Protein AF-A0A7J3X514-F1 (afdb_monomer)

Sequence (79 aa):
MVLDPKIASELGLFETPFEVELTLADRGKVKSKLYLAEVEVEGRKGPALVAVLDVPIPLLGIHALETLGLKPNPLTGRL

Radius of gyration: 13.1 Å; Cα contacts (8 Å, |Δi|>4): 135; chains: 1; bounding box: 28×28×37 Å

Structure (mmCIF, N/CA/C/O backbone):
data_AF-A0A7J3X514-F1
#
_entry.id   AF-A0A7J3X514-F1
#
loop_
_atom_site.group_PDB
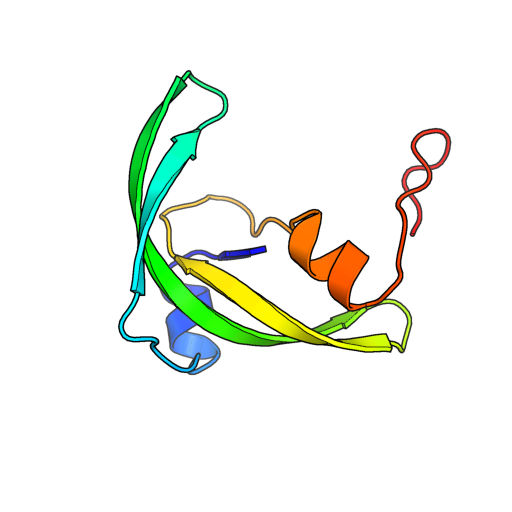_atom_site.id
_atom_site.type_symbol
_atom_site.label_atom_id
_atom_site.label_alt_id
_atom_site.label_comp_id
_atom_site.label_asym_id
_atom_site.label_entity_id
_atom_site.label_seq_id
_atom_site.pdbx_PDB_ins_code
_atom_site.Cartn_x
_atom_site.Cartn_y
_atom_site.C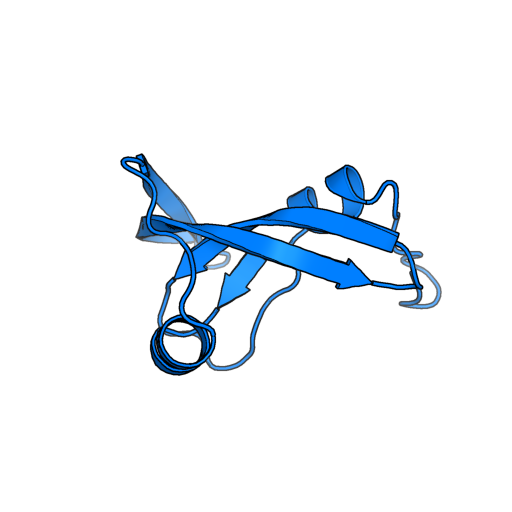artn_z
_atom_site.occupancy
_atom_site.B_iso_or_equiv
_atom_site.auth_seq_id
_atom_site.auth_comp_id
_atom_site.auth_asym_id
_atom_site.auth_atom_id
_atom_site.pdbx_PDB_model_num
ATOM 1 N N . MET A 1 1 ? 0.112 0.858 -0.753 1.00 95.06 1 MET A N 1
ATOM 2 C CA . MET A 1 1 ? -0.725 1.666 -1.671 1.00 95.06 1 MET A CA 1
ATOM 3 C C . MET A 1 1 ? -0.972 3.017 -1.013 1.00 95.06 1 MET A C 1
ATOM 5 O O . MET A 1 1 ? -0.886 3.073 0.209 1.00 95.06 1 MET A O 1
ATOM 9 N N . VAL A 1 2 ? -1.222 4.082 -1.775 1.00 97.00 2 VAL A N 1
ATOM 10 C CA . VAL A 1 2 ? -1.601 5.394 -1.219 1.00 97.00 2 VAL A CA 1
ATOM 11 C C . VAL A 1 2 ? -2.923 5.821 -1.835 1.00 97.00 2 VAL A C 1
ATOM 13 O O . VAL A 1 2 ? -3.028 5.833 -3.061 1.00 97.00 2 VAL A O 1
ATOM 16 N N . LEU A 1 3 ? -3.912 6.132 -1.000 1.00 96.94 3 LEU A N 1
ATOM 17 C CA . LEU A 1 3 ? -5.234 6.603 -1.419 1.00 96.94 3 LEU A CA 1
ATOM 18 C C . LEU A 1 3 ? -5.556 7.930 -0.735 1.00 96.94 3 LEU A C 1
ATOM 20 O O . LEU A 1 3 ? -5.085 8.184 0.376 1.00 96.94 3 LEU A O 1
ATOM 24 N N . ASP A 1 4 ? -6.386 8.746 -1.381 1.00 96.25 4 ASP A N 1
ATOM 25 C CA . ASP A 1 4 ? -6.920 9.941 -0.743 1.00 96.25 4 ASP A CA 1
ATOM 26 C C . ASP A 1 4 ? -7.988 9.586 0.312 1.00 96.25 4 ASP A C 1
ATOM 28 O O . ASP A 1 4 ? -8.621 8.522 0.237 1.00 96.25 4 ASP A O 1
ATOM 32 N N . PRO A 1 5 ? -8.211 10.460 1.312 1.00 95.50 5 PRO A N 1
ATOM 33 C CA . PRO A 1 5 ? -9.165 10.197 2.386 1.00 95.50 5 PRO A CA 1
ATOM 34 C C . PRO A 1 5 ? -10.599 9.956 1.912 1.00 95.50 5 PRO A C 1
ATOM 36 O O . PRO A 1 5 ? -11.329 9.203 2.558 1.00 95.50 5 PRO A O 1
ATOM 39 N N . LYS A 1 6 ? -11.014 10.572 0.798 1.00 95.38 6 LYS A N 1
ATOM 40 C CA . LYS A 1 6 ? -12.371 10.423 0.276 1.00 95.38 6 LYS A CA 1
ATOM 41 C C . LYS A 1 6 ? -12.555 9.020 -0.298 1.00 95.38 6 LYS A C 1
ATOM 43 O O . LYS A 1 6 ? -13.483 8.335 0.121 1.00 95.38 6 LYS A O 1
ATOM 48 N N . ILE A 1 7 ? -11.635 8.554 -1.148 1.00 95.38 7 ILE A N 1
ATOM 49 C CA . ILE A 1 7 ? -11.675 7.179 -1.674 1.00 95.38 7 ILE A CA 1
ATOM 50 C C . ILE A 1 7 ? -11.568 6.155 -0.537 1.00 95.38 7 ILE A C 1
ATOM 52 O O . ILE A 1 7 ? -12.327 5.189 -0.504 1.00 95.38 7 ILE A O 1
ATOM 56 N N . ALA A 1 8 ? -10.668 6.362 0.429 1.00 94.81 8 ALA A N 1
ATOM 57 C CA . ALA A 1 8 ? -10.526 5.447 1.563 1.00 94.81 8 ALA A CA 1
ATOM 58 C C . ALA A 1 8 ? -11.817 5.339 2.399 1.00 94.81 8 ALA A C 1
ATOM 60 O O . ALA A 1 8 ? -12.196 4.242 2.814 1.00 94.81 8 ALA A O 1
ATOM 61 N N . SER A 1 9 ? -12.514 6.461 2.611 1.00 93.94 9 SER A N 1
ATOM 62 C CA . SER A 1 9 ? -13.802 6.481 3.307 1.00 93.94 9 SER A CA 1
ATOM 63 C C . SER A 1 9 ? -14.916 5.816 2.497 1.00 93.94 9 SER A C 1
ATOM 65 O O . SER A 1 9 ? -15.727 5.098 3.075 1.00 93.94 9 SER A O 1
ATOM 67 N N . GLU A 1 10 ? -14.975 6.047 1.185 1.00 96.12 10 GLU A N 1
ATOM 68 C CA . GLU A 1 10 ? -15.976 5.443 0.293 1.00 96.12 10 GLU A CA 1
ATOM 69 C C . GLU A 1 10 ? -15.827 3.917 0.210 1.00 96.12 10 GLU A C 1
ATOM 71 O O . GLU A 1 10 ? -16.825 3.201 0.161 1.00 96.12 10 GLU A O 1
ATOM 76 N N . LEU A 1 11 ? -14.590 3.413 0.250 1.00 94.94 11 LEU A N 1
ATOM 77 C CA . LEU A 1 11 ? -14.289 1.979 0.232 1.00 94.94 11 LEU A CA 1
ATOM 78 C C . LEU A 1 11 ? -14.447 1.293 1.598 1.00 94.94 11 LEU A C 1
ATOM 80 O O . LEU A 1 11 ? -14.393 0.066 1.660 1.00 94.94 11 LEU A O 1
ATOM 84 N N . GLY A 1 12 ? -14.618 2.052 2.687 1.00 94.62 12 GLY A N 1
ATOM 85 C CA . GLY A 1 12 ? -14.789 1.497 4.032 1.00 94.62 12 GLY A CA 1
ATOM 86 C C . GLY A 1 12 ? -13.596 0.658 4.503 1.00 94.62 12 GLY A C 1
ATOM 87 O O . GLY A 1 12 ? -13.788 -0.430 5.045 1.00 94.62 12 GLY A O 1
ATOM 88 N N . LEU A 1 13 ? -12.368 1.132 4.258 1.00 95.44 13 LEU A N 1
ATOM 89 C CA . LEU A 1 13 ? -11.152 0.370 4.565 1.00 95.44 13 LEU A CA 1
ATOM 90 C C . LEU A 1 13 ? -11.034 0.024 6.056 1.00 95.44 13 LEU A C 1
ATOM 92 O O . LEU A 1 13 ? -11.392 0.817 6.928 1.00 95.44 13 LEU A O 1
ATOM 96 N N . PHE A 1 14 ? -10.446 -1.135 6.353 1.00 95.31 14 PHE A N 1
ATOM 97 C CA . PHE A 1 14 ? -10.242 -1.577 7.730 1.00 95.31 14 PHE A CA 1
ATOM 98 C C . PHE A 1 14 ? -9.101 -0.794 8.379 1.00 95.31 14 PHE A C 1
ATOM 100 O O . PHE A 1 14 ? -7.947 -0.906 7.964 1.00 95.31 14 PHE A O 1
ATOM 107 N N . GLU A 1 15 ? -9.407 -0.007 9.408 1.00 94.94 15 GLU A N 1
ATOM 108 C CA . GLU A 1 15 ? -8.392 0.716 10.176 1.00 94.94 15 GLU A CA 1
ATOM 109 C C . GLU A 1 15 ? -7.505 -0.260 10.962 1.00 94.94 15 GLU A C 1
ATOM 111 O O . GLU A 1 15 ? -7.988 -1.197 11.600 1.00 94.94 15 GLU A O 1
ATOM 116 N N . THR A 1 16 ? -6.191 -0.040 10.919 1.00 96.50 16 THR A N 1
ATOM 117 C CA . THR A 1 16 ? -5.216 -0.802 11.710 1.00 96.50 16 THR A CA 1
ATOM 118 C C . THR A 1 16 ? -4.728 0.037 12.898 1.00 96.50 16 THR A C 1
ATOM 120 O O . THR A 1 16 ? -4.834 1.263 12.864 1.00 96.50 16 THR A O 1
ATOM 123 N N . PRO A 1 17 ? -4.134 -0.566 13.946 1.00 96.75 17 PRO A N 1
ATOM 124 C CA . PRO A 1 17 ? -3.555 0.199 15.053 1.00 96.75 17 PRO A CA 1
ATOM 125 C C . PRO A 1 17 ? -2.223 0.886 14.693 1.00 96.75 17 PRO A C 1
ATOM 127 O O . PRO A 1 17 ? -1.576 1.453 15.573 1.00 96.75 17 PRO A O 1
ATOM 130 N N . PHE A 1 18 ? -1.769 0.799 13.438 1.00 96.50 18 PHE A N 1
ATOM 131 C CA . PHE A 1 18 ? -0.448 1.265 13.032 1.00 96.50 18 PHE A CA 1
ATOM 132 C C . PHE A 1 18 ? -0.488 2.685 12.457 1.00 96.50 18 PHE A C 1
ATOM 134 O O . PHE A 1 18 ? -1.244 2.994 11.535 1.00 96.50 18 PHE A O 1
ATOM 141 N N . GLU A 1 19 ? 0.411 3.526 12.963 1.00 96.69 19 GLU A N 1
ATOM 142 C CA . GLU A 1 19 ? 0.786 4.813 12.379 1.00 96.69 19 GLU A CA 1
ATOM 143 C C . GLU A 1 19 ? 2.252 4.738 11.950 1.00 96.69 19 GLU A C 1
ATOM 145 O O . GLU A 1 19 ? 3.095 4.204 12.675 1.00 96.69 19 GLU A O 1
ATOM 150 N N . VAL A 1 20 ? 2.561 5.263 10.766 1.00 95.50 20 VAL A N 1
ATOM 151 C CA . VAL A 1 20 ? 3.916 5.251 10.205 1.00 95.50 20 VAL A CA 1
ATOM 152 C C . VAL A 1 20 ? 4.332 6.639 9.737 1.00 95.50 20 VAL A C 1
ATOM 154 O O . VAL A 1 20 ? 3.506 7.434 9.290 1.00 95.50 20 VAL A O 1
ATOM 157 N N . GLU A 1 21 ? 5.631 6.926 9.817 1.00 97.75 21 GLU A N 1
ATOM 158 C CA . GLU A 1 21 ? 6.241 8.093 9.180 1.00 97.75 21 GLU A CA 1
ATOM 159 C C . GLU A 1 21 ? 6.720 7.708 7.774 1.00 97.75 21 GLU A C 1
ATOM 161 O O . GLU A 1 21 ? 7.569 6.833 7.604 1.00 97.75 21 GLU A O 1
ATOM 166 N N . LEU A 1 22 ? 6.162 8.361 6.759 1.00 95.62 22 LEU A N 1
ATOM 167 C CA . LEU A 1 22 ? 6.486 8.168 5.352 1.00 95.62 22 LEU A CA 1
ATOM 168 C C . LEU A 1 22 ? 7.447 9.260 4.895 1.00 95.62 22 LEU A C 1
ATOM 170 O O . LEU A 1 22 ? 7.255 10.434 5.206 1.00 95.62 22 LEU A O 1
ATOM 174 N N . THR A 1 23 ? 8.460 8.874 4.121 1.00 96.69 23 THR A N 1
ATOM 175 C CA . THR A 1 23 ? 9.320 9.819 3.397 1.00 96.69 23 THR A CA 1
ATOM 176 C C . THR A 1 23 ? 8.812 9.943 1.964 1.00 96.69 23 THR A C 1
ATOM 178 O O . THR A 1 23 ? 8.706 8.943 1.255 1.00 96.69 23 THR A O 1
ATOM 181 N N . LEU A 1 24 ? 8.475 11.160 1.551 1.00 94.31 24 LEU A N 1
ATOM 182 C CA . LEU A 1 24 ? 7.943 11.488 0.233 1.00 94.31 24 LEU A CA 1
ATOM 183 C C . LEU A 1 24 ? 9.071 11.723 -0.783 1.00 94.31 24 LEU A C 1
ATOM 185 O O . LEU A 1 24 ? 10.243 11.865 -0.430 1.00 94.31 24 LEU A O 1
ATOM 189 N N . ALA A 1 25 ? 8.715 11.778 -2.068 1.00 92.94 25 ALA A N 1
ATOM 190 C CA . ALA A 1 25 ? 9.677 11.965 -3.158 1.00 92.94 25 ALA A CA 1
ATOM 191 C C . ALA A 1 25 ? 10.428 13.310 -3.082 1.00 92.94 25 ALA A C 1
ATOM 193 O O . ALA A 1 25 ? 11.593 13.394 -3.468 1.00 92.94 25 ALA A O 1
ATOM 194 N N . ASP A 1 26 ? 9.787 14.344 -2.535 1.00 95.12 26 ASP A N 1
ATOM 195 C CA . ASP A 1 26 ? 10.371 15.663 -2.268 1.00 95.12 26 ASP A CA 1
ATOM 196 C C . ASP A 1 26 ? 11.208 15.708 -0.974 1.00 95.12 26 ASP A C 1
ATOM 198 O O . ASP A 1 26 ? 11.695 16.767 -0.582 1.00 95.12 26 ASP A O 1
ATOM 202 N N . ARG A 1 27 ? 11.426 14.547 -0.336 1.00 96.81 27 ARG A N 1
ATOM 203 C CA . ARG A 1 27 ? 12.097 14.356 0.962 1.00 96.81 27 ARG A CA 1
ATOM 204 C C . ARG A 1 27 ? 11.300 14.872 2.160 1.00 96.81 27 ARG A C 1
ATOM 206 O O . ARG A 1 27 ? 11.813 14.830 3.280 1.00 96.81 27 ARG A O 1
ATOM 213 N N . GLY A 1 28 ? 10.062 15.319 1.953 1.00 96.75 28 GLY A N 1
ATOM 214 C CA . GLY A 1 28 ? 9.137 15.624 3.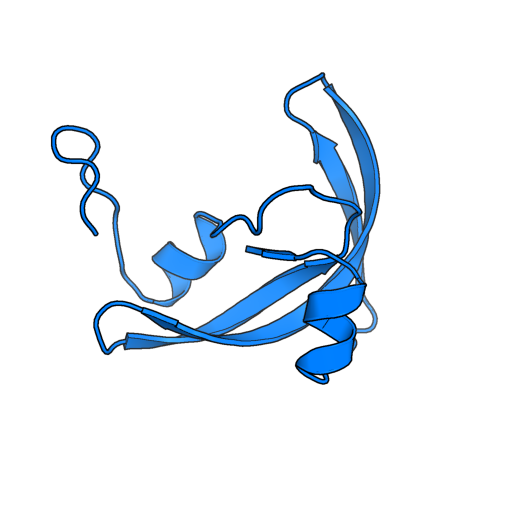032 1.00 96.75 28 GLY A CA 1
ATOM 215 C C . GLY A 1 28 ? 8.840 14.381 3.869 1.00 96.75 28 GLY A C 1
ATOM 216 O O . GLY A 1 28 ? 8.879 13.253 3.375 1.00 96.75 28 GLY A O 1
ATOM 217 N N . LYS A 1 29 ? 8.545 14.583 5.153 1.00 97.69 29 LYS A N 1
ATOM 218 C CA . LYS A 1 29 ? 8.106 13.520 6.060 1.00 97.69 29 LYS A CA 1
ATOM 219 C C . LYS A 1 29 ? 6.670 13.770 6.481 1.00 97.69 29 LYS A C 1
ATOM 221 O O . LYS A 1 29 ? 6.335 14.885 6.871 1.00 97.69 29 LYS A O 1
ATOM 226 N N . VAL A 1 30 ? 5.838 12.736 6.428 1.00 96.94 30 VAL A N 1
ATOM 227 C CA . VAL A 1 30 ? 4.427 12.818 6.820 1.00 96.94 30 VAL A CA 1
ATOM 228 C C . VAL A 1 30 ? 4.029 11.590 7.624 1.00 96.94 30 VAL A C 1
ATOM 230 O O . VAL A 1 30 ? 4.443 10.476 7.315 1.00 96.94 30 VAL A O 1
ATOM 233 N N . LYS A 1 31 ? 3.222 11.784 8.666 1.00 97.25 31 LYS A N 1
ATOM 234 C CA . LYS A 1 31 ? 2.614 10.674 9.401 1.00 97.25 31 LYS A CA 1
ATOM 235 C C . LYS A 1 31 ? 1.320 10.249 8.722 1.00 97.25 31 LYS A C 1
ATOM 237 O O . LYS A 1 31 ? 0.533 11.100 8.317 1.00 97.25 31 LYS A O 1
ATOM 242 N N . SER A 1 32 ? 1.094 8.946 8.618 1.00 96.19 32 SER A N 1
ATOM 243 C CA . SER A 1 32 ? -0.141 8.387 8.070 1.00 96.19 32 SER A CA 1
ATOM 244 C C . SER A 1 32 ? -0.571 7.163 8.869 1.00 96.19 32 SER A C 1
ATOM 246 O O . SER A 1 32 ? 0.259 6.325 9.236 1.00 96.19 32 SER A O 1
ATOM 248 N N . LYS A 1 33 ? -1.879 7.054 9.117 1.00 95.31 33 LYS A N 1
ATOM 249 C CA . LYS A 1 33 ? -2.491 5.812 9.588 1.00 95.31 33 LYS A CA 1
ATOM 250 C C . LYS A 1 33 ? -2.495 4.786 8.464 1.00 95.31 33 LYS A C 1
ATOM 252 O O . LYS A 1 33 ? -2.759 5.122 7.307 1.00 95.31 33 LYS A O 1
ATOM 257 N N . LEU A 1 34 ? -2.242 3.532 8.821 1.00 96.75 34 LEU A N 1
ATOM 258 C CA . LEU A 1 34 ? -2.356 2.422 7.889 1.00 96.75 34 LEU A CA 1
ATOM 259 C C . LEU A 1 34 ? -3.731 1.770 7.978 1.00 96.75 34 LEU A C 1
ATOM 261 O O . LEU A 1 34 ? -4.264 1.515 9.058 1.00 96.75 34 LEU A O 1
ATOM 265 N N . TYR A 1 35 ? -4.260 1.445 6.810 1.00 97.62 35 TYR A N 1
ATOM 266 C CA . TYR A 1 35 ? -5.488 0.695 6.624 1.00 97.62 35 TYR A CA 1
ATOM 267 C C . TYR A 1 35 ? -5.184 -0.599 5.873 1.00 97.62 35 TYR A C 1
ATOM 269 O O . TYR A 1 35 ? -4.174 -0.703 5.172 1.00 97.62 35 TYR A O 1
ATOM 277 N N . LEU A 1 36 ? -6.063 -1.582 6.007 1.00 96.62 36 LEU A N 1
ATOM 278 C CA . LEU A 1 36 ? -6.015 -2.831 5.265 1.00 96.62 36 LEU A CA 1
ATOM 279 C C . LEU A 1 36 ? -7.136 -2.854 4.223 1.00 96.62 36 LEU A C 1
ATOM 281 O O . LEU A 1 36 ? -8.295 -2.570 4.530 1.00 96.62 36 LEU A O 1
ATOM 285 N N . ALA A 1 37 ? -6.774 -3.214 2.995 1.00 96.25 37 ALA A N 1
ATOM 286 C CA . ALA A 1 37 ? -7.697 -3.408 1.885 1.00 96.25 37 ALA A CA 1
ATOM 287 C C . ALA A 1 37 ? -7.444 -4.764 1.220 1.00 96.25 37 ALA A C 1
ATOM 289 O O . ALA A 1 37 ? -6.308 -5.241 1.189 1.00 96.25 37 ALA A O 1
ATOM 290 N N . GLU A 1 38 ? -8.483 -5.362 0.649 1.00 95.81 38 GLU A N 1
ATOM 291 C CA . GLU A 1 38 ? -8.329 -6.420 -0.347 1.00 95.81 38 GLU A CA 1
ATOM 292 C C . GLU A 1 38 ? -8.221 -5.766 -1.727 1.00 95.81 38 GLU A C 1
ATOM 294 O O . GLU A 1 38 ? -8.994 -4.866 -2.053 1.00 95.81 38 GLU A O 1
ATOM 299 N N . VAL A 1 39 ? -7.245 -6.186 -2.525 1.00 95.31 39 VAL A N 1
ATOM 300 C CA . VAL A 1 39 ? -6.964 -5.598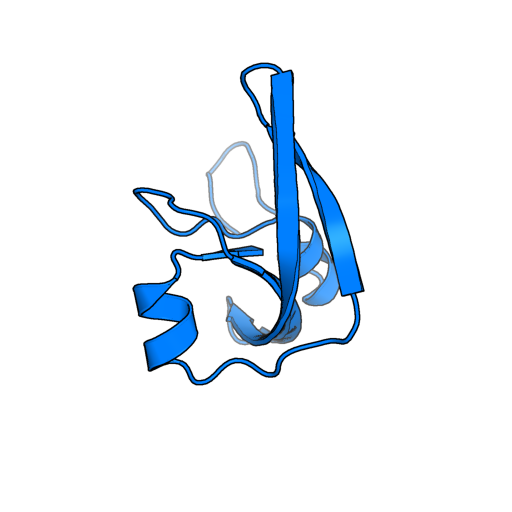 -3.837 1.00 95.31 39 VAL A CA 1
ATOM 301 C C . VAL A 1 39 ? -6.903 -6.705 -4.872 1.00 95.31 39 VAL A C 1
ATOM 303 O O . VAL A 1 39 ? -6.378 -7.783 -4.592 1.00 95.31 39 VAL A O 1
ATOM 306 N N . GLU A 1 40 ? -7.414 -6.426 -6.067 1.00 95.56 40 GLU A N 1
ATOM 307 C CA . GLU A 1 40 ? -7.333 -7.322 -7.215 1.00 95.56 40 GLU A CA 1
ATOM 308 C C . GLU A 1 40 ? -6.665 -6.614 -8.394 1.00 95.56 40 GLU A C 1
ATOM 310 O O . GLU A 1 40 ? -7.057 -5.509 -8.769 1.00 95.56 40 GLU A O 1
ATOM 315 N N . VAL A 1 41 ? -5.641 -7.245 -8.968 1.00 94.81 41 VAL A N 1
ATOM 316 C CA . VAL A 1 41 ? -4.892 -6.739 -10.124 1.00 94.81 41 VAL A CA 1
ATOM 317 C C . VAL A 1 41 ? -4.524 -7.923 -11.015 1.00 94.81 41 VAL A C 1
ATOM 319 O O . VAL A 1 41 ? -4.039 -8.930 -10.504 1.00 94.81 41 VAL A O 1
ATOM 322 N N . GLU A 1 42 ? -4.751 -7.830 -12.332 1.00 93.38 42 GLU A N 1
ATOM 323 C CA . GLU A 1 42 ? -4.451 -8.920 -13.290 1.00 93.38 42 GLU A CA 1
ATOM 324 C C . GLU A 1 42 ? -5.056 -10.282 -12.855 1.00 93.38 42 GLU A C 1
ATOM 326 O O . GLU A 1 42 ? -4.439 -11.339 -12.984 1.00 93.38 42 GLU A O 1
ATOM 331 N N . GLY A 1 43 ? -6.261 -10.258 -12.265 1.00 95.56 43 GLY A N 1
ATOM 332 C CA . GLY A 1 43 ? -6.962 -11.447 -11.755 1.00 95.56 43 GLY A CA 1
ATOM 333 C C . GLY A 1 43 ? -6.353 -12.072 -10.491 1.00 95.56 43 GLY A C 1
ATOM 334 O O . GLY A 1 43 ? -6.764 -13.159 -10.083 1.00 95.56 43 GLY A O 1
ATOM 335 N N . ARG A 1 44 ? -5.367 -11.421 -9.862 1.00 96.12 44 ARG A N 1
ATOM 336 C CA . ARG A 1 44 ? -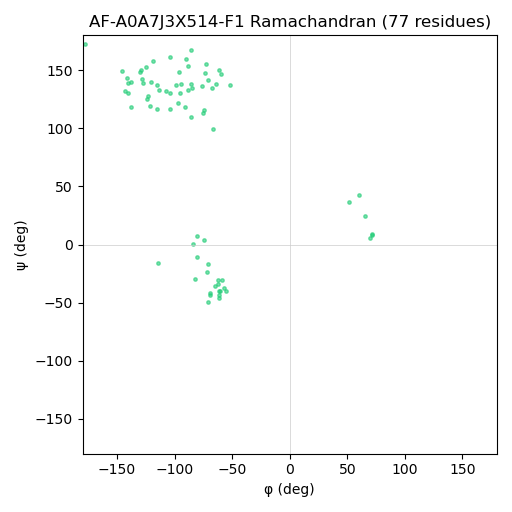4.759 -11.854 -8.598 1.00 96.12 44 ARG A CA 1
ATOM 337 C C . ARG A 1 44 ? -5.258 -11.001 -7.452 1.00 96.12 44 ARG A C 1
ATOM 339 O O . ARG A 1 44 ? -5.196 -9.776 -7.526 1.00 96.12 44 ARG A O 1
ATOM 346 N N . LYS A 1 45 ? -5.695 -11.660 -6.382 1.00 97.31 45 LYS A N 1
ATOM 347 C CA . LYS A 1 45 ? -6.358 -11.034 -5.239 1.00 97.31 45 LYS A CA 1
ATOM 348 C C . LYS A 1 45 ? -5.590 -11.278 -3.947 1.00 97.31 45 LYS A C 1
ATOM 350 O O . LYS A 1 45 ? -5.095 -12.382 -3.724 1.00 97.31 45 LYS A O 1
ATOM 355 N N . GLY A 1 46 ? -5.498 -10.263 -3.096 1.00 96.19 46 GLY A N 1
ATOM 356 C CA . GLY A 1 46 ? -4.779 -10.367 -1.831 1.00 96.19 46 GLY A CA 1
ATOM 357 C C . GLY A 1 46 ? -4.844 -9.099 -0.982 1.00 96.19 46 GLY A C 1
ATOM 358 O O . GLY A 1 46 ? -5.361 -8.073 -1.429 1.00 96.19 46 GLY A O 1
ATOM 359 N N . PRO A 1 47 ? -4.342 -9.164 0.260 1.00 96.25 47 PRO A N 1
ATOM 360 C CA . PRO A 1 47 ? -4.333 -8.018 1.155 1.00 96.25 47 PRO A CA 1
ATOM 361 C C . PRO A 1 47 ? -3.273 -6.994 0.736 1.00 96.25 47 PRO A C 1
ATOM 363 O O . PRO A 1 47 ? -2.191 -7.355 0.281 1.00 96.25 47 PRO A O 1
ATOM 366 N N . ALA A 1 48 ? -3.539 -5.711 0.963 1.00 96.69 48 ALA A N 1
ATOM 367 C CA . ALA A 1 48 ? -2.531 -4.664 0.872 1.00 96.69 48 ALA A CA 1
ATOM 368 C C . ALA A 1 48 ? -2.709 -3.613 1.966 1.00 96.69 48 ALA A C 1
ATOM 370 O O . ALA A 1 48 ? -3.825 -3.208 2.301 1.00 96.69 48 ALA A O 1
ATOM 371 N N . LEU A 1 49 ? -1.578 -3.120 2.469 1.00 96.69 49 LEU A N 1
ATOM 372 C CA . LEU A 1 49 ? -1.544 -1.950 3.335 1.00 96.69 49 LEU A CA 1
ATOM 373 C C . LEU A 1 49 ? -1.738 -0.664 2.521 1.00 96.69 49 LEU A C 1
ATOM 375 O O . LEU A 1 49 ? -1.123 -0.457 1.461 1.00 96.69 49 LEU A O 1
ATOM 379 N N . VAL A 1 50 ? -2.573 0.219 3.056 1.00 97.62 50 VAL A N 1
ATOM 380 C CA . VAL A 1 50 ? -2.952 1.498 2.462 1.00 97.62 50 VAL A CA 1
ATOM 381 C C . VAL A 1 50 ? -2.587 2.626 3.414 1.00 97.62 50 VAL A C 1
ATOM 383 O O . VAL A 1 50 ? -3.093 2.686 4.529 1.00 97.62 50 VAL A O 1
ATOM 386 N N . ALA A 1 51 ? -1.716 3.524 2.965 1.00 97.38 51 ALA A N 1
ATOM 387 C CA . ALA A 1 51 ? -1.530 4.816 3.606 1.00 97.38 51 ALA A CA 1
ATOM 388 C C . ALA A 1 51 ? -2.579 5.790 3.065 1.00 97.38 51 ALA A C 1
ATOM 390 O O . ALA A 1 51 ? -2.797 5.852 1.852 1.00 97.38 51 ALA A O 1
ATOM 391 N N . VAL A 1 52 ? -3.210 6.548 3.955 1.00 96.62 52 VAL A N 1
ATOM 392 C CA . VAL A 1 52 ? -4.199 7.562 3.580 1.00 96.62 52 VAL A CA 1
ATOM 393 C C . VAL A 1 52 ? -3.559 8.939 3.703 1.00 96.62 52 VAL A C 1
ATOM 395 O O . VAL A 1 52 ? -3.121 9.333 4.787 1.00 96.62 52 VAL A O 1
ATOM 398 N N . LEU A 1 53 ? -3.448 9.638 2.576 1.00 95.31 53 LEU A N 1
ATOM 399 C CA . LEU A 1 53 ? -2.798 10.942 2.433 1.00 95.31 53 LEU A CA 1
ATOM 400 C C . LEU A 1 53 ? -3.540 11.756 1.377 1.00 95.31 53 LEU A C 1
ATOM 402 O O . LEU A 1 53 ? -4.052 11.178 0.427 1.00 95.31 53 LEU A O 1
ATOM 406 N N . ASP A 1 54 ? -3.558 13.082 1.499 1.00 93.44 54 ASP A N 1
ATOM 407 C CA . ASP A 1 54 ? -4.099 13.948 0.447 1.00 93.44 54 ASP A CA 1
ATOM 408 C C . ASP A 1 54 ? -3.208 13.869 -0.804 1.00 93.44 54 ASP A C 1
ATOM 410 O O . ASP A 1 54 ? -2.117 14.443 -0.853 1.00 93.44 54 ASP A O 1
ATOM 414 N N . VAL A 1 55 ? -3.638 13.066 -1.781 1.00 92.06 55 VAL A N 1
ATOM 415 C CA . VAL A 1 55 ? -2.934 12.835 -3.043 1.00 92.06 55 VAL A CA 1
ATOM 416 C C . VAL A 1 55 ? -3.883 13.077 -4.214 1.00 92.06 55 VAL A C 1
ATOM 418 O O . VAL A 1 55 ? -5.030 12.638 -4.176 1.00 92.06 55 VAL A O 1
ATOM 421 N N . PRO A 1 56 ? -3.419 13.725 -5.296 1.00 92.12 56 PRO A N 1
ATOM 422 C CA . PRO A 1 56 ? -4.280 14.026 -6.437 1.00 92.12 56 PRO A CA 1
ATOM 423 C C . PRO A 1 56 ? -4.644 12.778 -7.252 1.00 92.12 56 PRO A C 1
ATOM 425 O O . PRO A 1 56 ? -5.634 12.789 -7.980 1.00 92.12 56 PRO A O 1
ATOM 428 N N . ILE A 1 57 ? -3.825 11.721 -7.180 1.00 94.81 57 ILE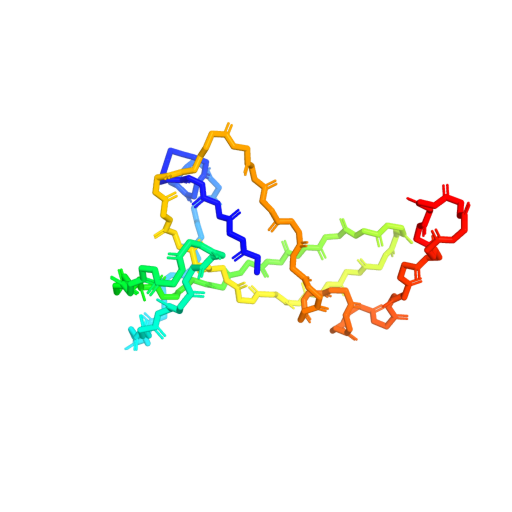 A N 1
ATOM 429 C CA . ILE A 1 57 ? -4.018 10.463 -7.907 1.00 94.81 57 ILE A CA 1
ATOM 430 C C . ILE A 1 57 ? -3.637 9.297 -6.977 1.00 94.81 57 ILE A C 1
ATOM 432 O O . ILE A 1 57 ? -2.537 9.318 -6.416 1.00 94.81 57 ILE A O 1
ATOM 436 N N . PRO A 1 58 ? -4.493 8.268 -6.837 1.00 95.12 58 PRO A N 1
ATOM 437 C CA . PRO A 1 58 ? -4.160 7.013 -6.166 1.00 95.12 58 PRO A CA 1
ATOM 438 C C . PRO A 1 58 ? -2.872 6.363 -6.684 1.00 95.12 58 PRO A C 1
ATOM 440 O O . PRO A 1 58 ? -2.652 6.269 -7.891 1.00 95.12 58 PRO A O 1
ATOM 443 N N . LEU A 1 59 ? -2.040 5.849 -5.774 1.00 95.06 59 LEU A N 1
ATOM 444 C CA . LEU A 1 59 ? -0.765 5.211 -6.114 1.00 95.06 59 LEU A CA 1
ATOM 445 C C . LEU A 1 59 ? -0.763 3.726 -5.750 1.00 95.06 59 LEU A C 1
ATOM 447 O O . LEU A 1 59 ? -0.775 3.356 -4.568 1.00 95.06 59 LEU A O 1
ATOM 451 N N . LEU A 1 60 ? -0.639 2.867 -6.764 1.00 93.44 60 LEU A N 1
ATOM 452 C CA . LEU A 1 60 ? -0.359 1.446 -6.575 1.00 93.44 60 LEU A CA 1
ATOM 453 C C . LEU A 1 60 ? 1.118 1.261 -6.203 1.00 93.44 60 LEU A C 1
ATOM 455 O O . LEU A 1 60 ? 2.019 1.540 -6.988 1.00 93.44 60 LEU A O 1
ATOM 459 N N . GLY A 1 61 ? 1.366 0.823 -4.970 1.00 92.75 61 GLY A N 1
ATOM 460 C CA . GLY A 1 61 ? 2.722 0.673 -4.438 1.00 92.75 61 GLY A CA 1
ATOM 461 C C . GLY A 1 61 ? 3.324 -0.700 -4.730 1.00 92.75 61 GLY A C 1
ATOM 462 O O . GLY A 1 61 ? 2.596 -1.690 -4.798 1.00 92.75 61 GLY A O 1
ATOM 463 N N . ILE A 1 62 ? 4.657 -0.771 -4.793 1.00 93.88 62 ILE A N 1
ATOM 464 C CA . ILE A 1 62 ? 5.388 -2.023 -5.054 1.00 93.88 62 ILE 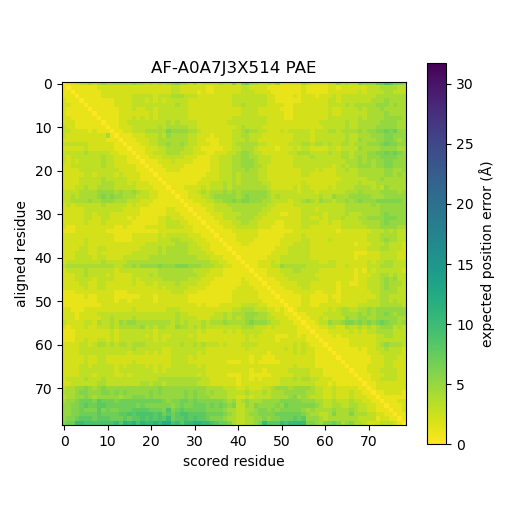A CA 1
ATOM 465 C C . ILE A 1 62 ? 5.064 -3.123 -4.035 1.00 93.88 62 ILE A C 1
ATOM 467 O O . ILE A 1 62 ? 4.853 -4.259 -4.430 1.00 93.88 62 ILE A O 1
ATOM 471 N N . HIS A 1 63 ? 4.875 -2.769 -2.760 1.00 93.81 63 HIS A N 1
ATOM 472 C CA . HIS A 1 63 ? 4.475 -3.714 -1.713 1.00 93.81 63 HIS A CA 1
ATOM 473 C C . HIS A 1 63 ? 3.177 -4.474 -2.052 1.00 93.81 63 HIS A C 1
ATOM 475 O O . HIS A 1 63 ? 3.074 -5.673 -1.803 1.00 93.81 63 HIS A O 1
ATOM 481 N N . ALA A 1 64 ? 2.186 -3.794 -2.646 1.00 95.69 64 ALA A N 1
ATOM 482 C CA . ALA A 1 64 ? 0.941 -4.439 -3.064 1.00 95.69 64 ALA A CA 1
ATOM 483 C C . ALA A 1 64 ? 1.182 -5.385 -4.251 1.00 95.69 64 ALA A C 1
ATOM 485 O O . ALA A 1 64 ? 0.709 -6.516 -4.238 1.00 95.69 64 ALA A O 1
ATOM 486 N N . LEU A 1 65 ? 1.967 -4.951 -5.244 1.00 95.44 65 LEU A N 1
ATOM 487 C CA . LEU A 1 65 ? 2.325 -5.778 -6.400 1.00 95.44 65 LEU A CA 1
ATOM 488 C C . LEU A 1 65 ? 3.094 -7.038 -5.985 1.00 95.44 65 LEU A C 1
ATOM 490 O O . LEU A 1 65 ? 2.734 -8.133 -6.405 1.00 95.44 65 LEU A O 1
ATOM 494 N N . GLU A 1 66 ? 4.090 -6.903 -5.112 1.00 94.88 66 GLU A N 1
ATOM 495 C CA . GLU A 1 66 ? 4.874 -8.024 -4.583 1.00 94.88 66 GLU A CA 1
ATOM 496 C C . GLU A 1 66 ? 4.004 -9.007 -3.800 1.00 94.88 66 GLU A C 1
ATOM 498 O O . GLU A 1 66 ? 4.150 -10.218 -3.964 1.00 94.88 66 GLU A O 1
ATOM 503 N N . THR A 1 67 ? 3.047 -8.501 -3.015 1.00 96.38 67 THR A N 1
ATOM 504 C CA . THR A 1 67 ? 2.084 -9.341 -2.284 1.00 96.38 67 THR A CA 1
ATOM 505 C C . THR A 1 67 ? 1.216 -10.167 -3.237 1.00 96.38 67 THR A C 1
ATOM 507 O O . THR A 1 67 ? 0.899 -11.318 -2.947 1.00 96.38 67 THR A O 1
ATOM 510 N N . LEU A 1 68 ? 0.885 -9.620 -4.411 1.00 96.50 68 LEU A N 1
ATOM 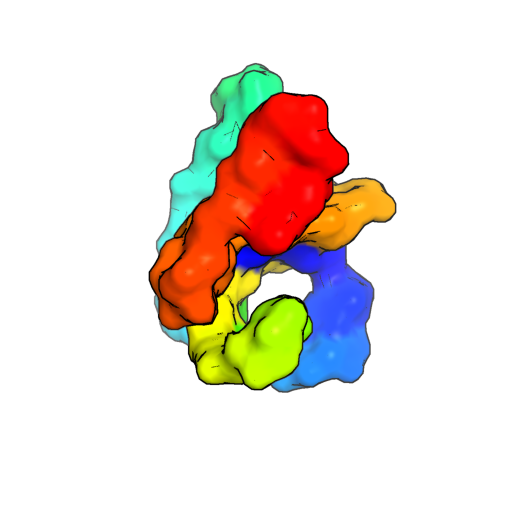511 C CA . LEU A 1 68 ? 0.164 -10.320 -5.481 1.00 96.50 68 LEU A CA 1
ATOM 512 C C . LEU A 1 68 ? 1.090 -11.158 -6.394 1.00 96.50 68 LEU A C 1
ATOM 514 O O . LEU A 1 68 ? 0.632 -11.780 -7.358 1.00 96.50 68 LEU A O 1
ATOM 518 N N . GLY A 1 69 ? 2.401 -11.180 -6.136 1.00 95.69 69 GLY A N 1
ATOM 519 C CA . GLY A 1 69 ? 3.399 -11.851 -6.975 1.00 95.69 69 GLY A CA 1
ATOM 520 C C . GLY A 1 69 ? 3.558 -11.231 -8.370 1.00 95.69 69 GLY A C 1
ATOM 521 O O . GLY A 1 69 ? 3.924 -11.934 -9.315 1.00 95.69 69 GLY A O 1
ATOM 522 N N . LEU A 1 70 ? 3.211 -9.952 -8.522 1.00 95.31 70 LEU A N 1
ATOM 523 C CA . LEU A 1 70 ? 3.296 -9.186 -9.764 1.00 95.31 70 LEU A CA 1
ATOM 524 C C . LEU A 1 70 ? 4.592 -8.377 -9.809 1.00 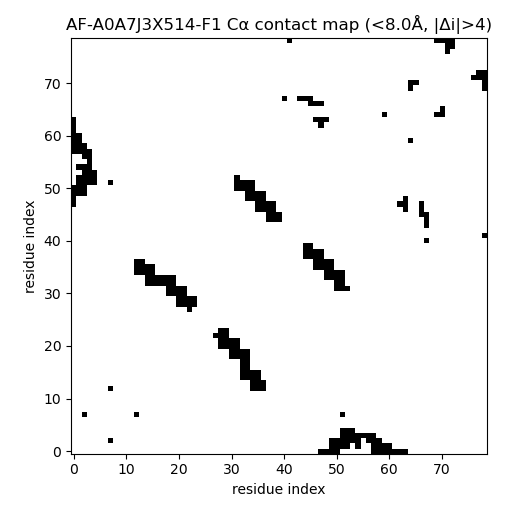95.31 70 LEU A C 1
ATOM 526 O O . LEU A 1 70 ? 5.099 -7.917 -8.785 1.00 95.31 70 LEU A O 1
ATOM 530 N N . LYS A 1 71 ? 5.118 -8.173 -11.018 1.00 93.81 71 LYS A N 1
ATOM 531 C CA . LYS A 1 71 ? 6.326 -7.380 -11.243 1.00 93.81 71 LYS A CA 1
ATOM 532 C C . LYS A 1 71 ? 6.133 -6.491 -12.470 1.00 93.81 71 LYS A C 1
ATOM 534 O O . LYS A 1 71 ? 6.024 -7.029 -13.567 1.00 93.81 71 LYS A O 1
ATOM 539 N N . PRO A 1 72 ? 6.180 -5.157 -12.324 1.00 91.81 72 PRO A N 1
ATOM 540 C CA . PRO A 1 72 ? 6.033 -4.265 -13.461 1.00 91.81 72 PRO A CA 1
ATOM 541 C C . PRO A 1 72 ? 7.190 -4.447 -14.449 1.00 91.81 72 PRO A C 1
ATOM 543 O O . PRO A 1 72 ? 8.358 -4.550 -14.061 1.00 91.81 72 PRO A O 1
ATOM 546 N N . ASN A 1 73 ? 6.866 -4.452 -15.738 1.00 93.06 73 ASN A N 1
ATOM 547 C CA . ASN A 1 73 ? 7.829 -4.421 -16.823 1.00 93.06 73 ASN A CA 1
ATOM 548 C C . ASN A 1 73 ? 8.213 -2.960 -17.123 1.00 93.06 73 ASN A C 1
ATOM 550 O O . ASN A 1 73 ? 7.413 -2.224 -17.706 1.00 93.06 73 ASN A O 1
ATOM 554 N N . PRO A 1 74 ? 9.443 -2.527 -16.801 1.00 90.88 74 PRO A N 1
ATOM 555 C CA . PRO A 1 74 ? 9.846 -1.131 -16.960 1.00 90.88 74 PRO A CA 1
ATOM 556 C C . PRO A 1 74 ? 10.017 -0.704 -18.425 1.00 90.88 74 PRO A C 1
ATOM 558 O O . PRO A 1 74 ? 10.047 0.490 -18.700 1.00 90.88 74 PRO A O 1
ATOM 561 N N . LEU A 1 75 ? 10.129 -1.649 -19.368 1.00 96.25 75 LEU A N 1
ATOM 562 C CA . LEU A 1 75 ? 10.258 -1.344 -20.798 1.00 96.25 75 LEU A CA 1
ATOM 563 C C . LEU A 1 75 ? 8.902 -1.073 -21.455 1.00 96.25 75 LEU A C 1
ATOM 565 O O . LEU A 1 75 ? 8.834 -0.339 -22.436 1.00 96.25 75 LEU A O 1
ATOM 569 N N . THR A 1 76 ? 7.835 -1.693 -20.946 1.00 94.69 76 THR A N 1
ATOM 570 C CA . THR A 1 76 ? 6.497 -1.630 -21.560 1.00 94.69 76 THR A CA 1
ATOM 571 C C . THR A 1 76 ? 5.460 -0.918 -20.699 1.00 94.69 76 THR A C 1
ATOM 573 O O . THR A 1 76 ? 4.395 -0.576 -21.205 1.00 94.69 76 THR A O 1
ATOM 576 N N . GLY A 1 77 ? 5.738 -0.716 -19.408 1.00 86.19 77 GLY A N 1
ATOM 577 C CA . GLY A 1 77 ? 4.792 -0.159 -18.442 1.00 86.19 77 GLY A CA 1
ATOM 578 C C . GLY A 1 77 ? 3.642 -1.102 -18.069 1.00 86.19 77 GLY A C 1
ATOM 579 O O . GLY A 1 77 ? 2.701 -0.664 -17.415 1.00 86.19 77 GLY A O 1
ATOM 580 N N . ARG A 1 78 ? 3.690 -2.373 -18.489 1.00 90.12 78 ARG A N 1
ATOM 581 C CA . ARG A 1 78 ? 2.678 -3.391 -18.159 1.00 90.12 78 ARG A CA 1
ATOM 582 C C . ARG A 1 78 ? 3.029 -4.146 -16.876 1.00 90.12 78 ARG A C 1
ATOM 584 O O . ARG A 1 78 ? 4.194 -4.150 -16.473 1.00 90.12 78 ARG A O 1
ATOM 591 N N . LEU A 1 79 ? 2.024 -4.764 -16.258 1.00 87.94 79 LEU A N 1
ATOM 592 C CA . LEU A 1 79 ? 2.187 -5.725 -15.161 1.00 87.94 79 LEU A CA 1
ATOM 593 C C . LEU A 1 79 ? 2.424 -7.147 -15.682 1.00 87.94 79 LEU A C 1
ATOM 595 O O . LEU A 1 79 ? 2.132 -7.389 -16.876 1.00 87.94 79 LEU A O 1
#

Organism: Thermofilum pendens (NCBI:txid2269)

Foldseek 3Di:
DEDEPVVCVVQVFAWDPDKDWDQDPVRDIDIFTWTWDWDADPNFIDIDIYTYDHDPDDDDDPRNCVRSVHDADPVPRHD

Solvent-accessible surface area (backbone atoms only — not comparable to full-atom values): 4723 Å² total; per-residue (Å²): 50,40,34,25,60,65,60,43,60,76,69,63,53,45,78,50,98,47,72,46,80,44,77,46,97,88,68,46,75,46,79,29,53,34,26,44,40,79,46,74,58,98,92,34,69,40,70,32,60,29,37,49,44,95,50,99,63,74,41,90,32,68,72,38,34,52,65,54,72,47,62,73,39,88,90,77,75,41,112

Nearest PDB structures (foldseek):
  1fmb-assembly1_A  TM=7.468E-01  e=1.188E-01  Equine infectious anemia virus
  2mwg-assembly1_B  TM=5.086E-01  e=6.558E-01  Bacillus subtilis subsp. subtilis str. 168
  6j6u-assembly1_B  TM=3.261E-01  e=2.183E+00  Rattus norvegicus
  2nlk-assembly1_A  TM=3.120E-01  e=1.805E+00  Homo sapiens
  7pua-assembly1_CL  TM=3.858E-01  e=3.399E+00  Trypanosoma brucei brucei

Secondary structure (DSSP, 8-state):
-EE-HHHHHHTT-EEEEEEEEEEPTTS-EEEEEEEEEEEEETTEEEEEEEEE---SS-B--HHHHHHTT----TTT---

pLDDT: mean 95.16, std 2.04, range [86.19, 97.75]

InterPro domains:
  IPR021109 Aspartic peptidase domain superfamily [SSF50630] (2-70)

Mean predicted aligned error: 2.84 Å